Protein AF-A0A6J7SLF1-F1 (afdb_monomer_lite)

Radius of gyration: 15.08 Å; chains: 1; bounding box: 33×29×40 Å

Secondary structure (DSSP, 8-state):
-----GGGEEEEEEEEE--TTS--EEEEEEEEPPPGGGS-TTSS-SS----------SSSEEEEEE--S--S-SSGGGTSGGGGSTTSSEEEEEE--

Sequence (97 aa):
MTSISPDAVGHTFTIHGLAVGQDEFFVSVPMKAVAEEDMPEEGFTTTPSVTTFTFITGGPGEYVWNCEYPCGDGTIAKFGAAMSTMGYMSGHFTVKG

Structure (mmCIF, N/CA/C/O backbone):
data_AF-A0A6J7SLF1-F1
#
_entry.id   AF-A0A6J7SLF1-F1
#
loop_
_atom_site.group_PDB
_atom_site.id
_atom_site.type_symbol
_atom_site.label_atom_id
_atom_site.label_alt_id
_atom_site.label_comp_id
_atom_site.label_asym_id
_atom_site.label_entity_id
_atom_site.label_seq_id
_atom_site.pdbx_PDB_ins_code
_atom_site.Cartn_x
_atom_site.Cartn_y
_atom_site.Cartn_z
_atom_site.occupancy
_atom_site.B_iso_or_equiv
_atom_site.auth_seq_id
_atom_site.auth_comp_id
_atom_site.auth_asym_id
_atom_site.auth_atom_id
_atom_site.pdbx_PDB_model_num
ATOM 1 N N . MET A 1 1 ? -11.149 8.542 -10.468 1.00 52.59 1 MET A N 1
ATOM 2 C CA . MET A 1 1 ? -10.915 7.349 -11.310 1.00 52.59 1 MET A CA 1
ATOM 3 C C . MET A 1 1 ? -11.649 6.200 -10.630 1.00 52.59 1 MET A C 1
ATOM 5 O O . MET A 1 1 ? -11.417 6.012 -9.447 1.00 52.59 1 MET A O 1
ATOM 9 N N . THR A 1 2 ? -12.618 5.548 -11.282 1.00 66.88 2 THR A N 1
ATOM 10 C CA . THR A 1 2 ? -13.459 4.508 -10.641 1.00 66.88 2 THR A CA 1
ATOM 11 C C . THR A 1 2 ? -12.960 3.082 -10.891 1.00 66.88 2 THR A C 1
ATOM 13 O O . THR A 1 2 ? -13.425 2.162 -10.231 1.00 66.88 2 THR A O 1
ATOM 16 N N . SER A 1 3 ? -12.019 2.889 -11.824 1.00 74.00 3 SER A N 1
ATOM 17 C CA . SER A 1 3 ? -11.306 1.625 -12.059 1.00 74.00 3 SER A CA 1
ATOM 18 C C . SER A 1 3 ? -10.023 1.858 -12.871 1.00 74.00 3 SER A C 1
ATOM 20 O O . SER A 1 3 ? -9.895 2.880 -13.553 1.00 74.00 3 SER A O 1
ATOM 22 N N . ILE A 1 4 ? -9.083 0.913 -12.789 1.00 87.38 4 ILE A N 1
ATOM 23 C CA . ILE A 1 4 ? -7.900 0.799 -13.653 1.00 87.38 4 ILE A CA 1
ATOM 24 C C . ILE A 1 4 ? -7.814 -0.619 -14.214 1.00 87.38 4 ILE A C 1
ATOM 26 O O . ILE A 1 4 ? -8.275 -1.564 -13.577 1.00 87.38 4 ILE A O 1
ATOM 30 N N . SER A 1 5 ? -7.251 -0.754 -15.419 1.00 88.75 5 SER A N 1
ATOM 31 C CA . SER A 1 5 ? -7.000 -2.070 -16.017 1.00 88.75 5 SER A CA 1
ATOM 32 C C . SER A 1 5 ? -6.055 -2.878 -15.119 1.00 88.75 5 SER A C 1
ATOM 34 O O . SER A 1 5 ? -5.082 -2.290 -14.638 1.00 88.75 5 SER A O 1
ATOM 36 N N . PRO A 1 6 ? -6.276 -4.194 -14.928 1.00 85.88 6 PRO A N 1
ATOM 37 C CA . PRO A 1 6 ? -5.344 -5.055 -14.198 1.00 85.88 6 PRO A CA 1
ATOM 38 C C . PRO A 1 6 ? -3.907 -4.976 -14.731 1.00 85.88 6 PRO A C 1
ATOM 40 O O . PRO A 1 6 ? -2.967 -4.934 -13.946 1.00 85.88 6 PRO A O 1
ATOM 43 N N . ASP A 1 7 ? -3.743 -4.844 -16.050 1.00 88.44 7 ASP A N 1
ATOM 44 C CA . ASP A 1 7 ? -2.428 -4.751 -16.705 1.00 88.44 7 ASP A CA 1
ATOM 45 C C . ASP A 1 7 ? -1.772 -3.365 -16.571 1.00 88.44 7 ASP A C 1
ATOM 47 O O . ASP A 1 7 ? -0.634 -3.166 -16.986 1.00 88.44 7 ASP A O 1
ATOM 51 N N . ALA A 1 8 ? -2.489 -2.382 -16.018 1.00 90.81 8 ALA A N 1
ATOM 52 C CA . ALA A 1 8 ? -1.997 -1.022 -15.797 1.00 90.81 8 ALA A CA 1
ATOM 53 C C . ALA A 1 8 ? -1.659 -0.744 -14.322 1.00 90.81 8 ALA A C 1
ATOM 55 O O . ALA A 1 8 ? -1.358 0.402 -13.969 1.00 90.81 8 ALA A O 1
ATOM 56 N N . VAL A 1 9 ? -1.746 -1.754 -13.451 1.00 92.81 9 VAL A N 1
ATOM 57 C CA . VAL A 1 9 ? -1.411 -1.635 -12.029 1.00 92.81 9 VAL A CA 1
ATOM 58 C C . VAL A 1 9 ? 0.107 -1.650 -11.862 1.00 92.81 9 VAL A C 1
ATOM 60 O O . VAL A 1 9 ? 0.796 -2.496 -12.426 1.00 92.81 9 VAL A O 1
ATOM 63 N N . GLY A 1 10 ? 0.626 -0.695 -11.093 1.00 91.62 10 GLY A N 1
ATOM 64 C CA . GLY A 1 10 ? 2.033 -0.658 -10.689 1.00 91.62 10 GLY A CA 1
ATOM 65 C C . GLY A 1 10 ? 2.232 -1.133 -9.256 1.00 91.62 10 GLY A C 1
ATOM 66 O O . GLY A 1 10 ? 3.156 -1.884 -8.979 1.00 91.62 10 GLY A O 1
ATOM 67 N N . HIS A 1 11 ? 1.335 -0.726 -8.357 1.00 93.44 11 HIS A N 1
ATOM 68 C CA . HIS A 1 11 ? 1.378 -1.040 -6.930 1.00 93.44 11 HIS A CA 1
ATOM 69 C C . HIS A 1 11 ? -0.039 -1.135 -6.363 1.00 93.44 11 HIS A C 1
ATOM 71 O O . HIS A 1 11 ? -0.996 -0.655 -6.978 1.00 93.44 11 HIS A O 1
ATOM 77 N N . THR A 1 12 ? -0.176 -1.690 -5.161 1.00 95.19 12 THR A N 1
ATOM 78 C CA . THR A 1 12 ? -1.409 -1.590 -4.376 1.00 95.19 12 THR A CA 1
ATOM 79 C C . THR A 1 12 ? -1.131 -1.004 -3.001 1.00 95.19 12 THR A C 1
ATOM 81 O O . THR A 1 12 ? -0.066 -1.199 -2.418 1.00 95.19 12 THR A O 1
ATOM 84 N N . PHE A 1 13 ? -2.128 -0.315 -2.463 1.00 94.75 13 PHE A N 1
ATOM 85 C CA . PHE A 1 13 ? -2.294 -0.167 -1.027 1.00 94.75 13 PHE A CA 1
ATOM 86 C C . PHE A 1 13 ? -3.322 -1.211 -0.598 1.00 94.75 13 PHE A C 1
ATOM 88 O O . PHE A 1 13 ? -4.514 -1.036 -0.867 1.00 94.75 13 PHE A O 1
ATOM 95 N N . THR A 1 14 ? -2.872 -2.316 -0.001 1.00 95.06 14 THR A N 1
ATOM 96 C CA . THR A 1 14 ? -3.770 -3.375 0.463 1.00 95.06 14 THR A CA 1
ATOM 97 C C . THR A 1 14 ? -3.706 -3.518 1.976 1.00 95.06 14 THR A C 1
ATOM 99 O O . THR A 1 14 ? -2.651 -3.804 2.527 1.00 95.06 14 THR A O 1
ATOM 102 N N . ILE A 1 15 ? -4.846 -3.362 2.642 1.00 93.31 15 ILE A N 1
ATOM 103 C CA . ILE A 1 15 ? -5.065 -3.807 4.016 1.00 93.31 15 ILE A CA 1
ATOM 104 C C . ILE A 1 15 ? -5.695 -5.191 3.918 1.00 93.31 15 ILE A C 1
ATOM 106 O O . ILE A 1 15 ? -6.827 -5.334 3.455 1.00 93.31 15 ILE A O 1
ATOM 110 N N . HIS A 1 16 ? -4.930 -6.198 4.312 1.00 82.56 16 HIS A N 1
ATOM 111 C CA . HIS A 1 16 ? -5.329 -7.596 4.314 1.00 82.56 16 HIS A CA 1
ATOM 112 C C . HIS A 1 16 ? -4.730 -8.210 5.575 1.00 82.56 16 HIS A C 1
ATOM 114 O O . HIS A 1 16 ? -3.542 -8.519 5.648 1.00 82.56 16 HIS A O 1
ATOM 120 N N . GLY A 1 17 ? -5.531 -8.266 6.634 1.00 69.56 17 GLY A N 1
ATOM 121 C CA . GLY A 1 17 ? -5.057 -8.760 7.915 1.00 69.56 17 GLY A CA 1
ATOM 122 C C . GLY A 1 17 ? -6.110 -8.689 9.006 1.00 69.56 17 GLY A C 1
ATOM 123 O O . GLY A 1 17 ? -6.913 -7.762 9.074 1.00 69.56 17 GLY A O 1
ATOM 124 N N . LEU A 1 18 ? -6.058 -9.684 9.885 1.00 61.50 18 LEU A N 1
ATOM 125 C CA . LEU A 1 18 ? -6.727 -9.664 11.174 1.00 61.50 18 LEU A CA 1
ATOM 126 C C . LEU A 1 18 ? -5.835 -8.865 12.119 1.00 61.50 18 LEU A C 1
ATOM 128 O O . LEU A 1 18 ? -4.797 -9.365 12.560 1.00 61.50 18 LEU A O 1
ATOM 132 N N . ALA A 1 19 ? -6.207 -7.634 12.450 1.00 63.22 19 ALA A N 1
ATOM 133 C CA . ALA A 1 19 ? -5.639 -7.049 13.652 1.00 63.22 19 ALA A CA 1
ATOM 134 C C . ALA A 1 19 ? -6.157 -7.867 14.838 1.00 63.22 19 ALA A C 1
ATOM 136 O O . ALA A 1 19 ? -7.353 -8.152 14.932 1.00 63.22 19 ALA A O 1
ATOM 137 N N . VAL A 1 20 ? -5.266 -8.299 15.727 1.00 65.06 20 VAL A N 1
ATOM 138 C CA . VAL A 1 20 ? -5.655 -9.102 16.891 1.00 65.06 20 VAL A CA 1
ATOM 139 C C . VAL A 1 20 ? -6.730 -8.347 17.683 1.00 65.06 20 VAL A C 1
ATOM 141 O O . VAL A 1 20 ? -6.466 -7.276 18.222 1.00 65.06 20 VAL A O 1
ATOM 144 N N . GLY A 1 21 ? -7.943 -8.908 17.748 1.00 66.44 21 GLY A N 1
ATOM 145 C CA . GLY A 1 21 ? -9.079 -8.294 18.442 1.00 66.44 21 GLY A CA 1
ATOM 146 C C . GLY A 1 21 ? -9.926 -7.318 17.612 1.00 66.44 21 GLY A C 1
ATOM 147 O O . GLY A 1 21 ? -10.695 -6.567 18.209 1.00 66.44 21 GLY A O 1
ATOM 148 N N . GLN A 1 22 ? -9.816 -7.321 16.280 1.00 70.56 22 GLN A N 1
ATOM 149 C CA . GLN A 1 22 ? -10.694 -6.567 15.375 1.00 70.56 22 GLN A CA 1
ATOM 150 C C . GLN A 1 22 ? -11.449 -7.474 14.399 1.00 70.56 22 GLN A C 1
ATOM 152 O O . GLN A 1 22 ? -11.025 -8.597 14.120 1.00 70.56 22 GLN A O 1
ATOM 157 N N . ASP A 1 23 ? -12.545 -6.945 13.854 1.00 74.81 23 ASP A N 1
ATOM 158 C CA . ASP A 1 23 ? -13.249 -7.548 12.725 1.00 74.81 23 ASP A CA 1
ATOM 159 C C . ASP A 1 23 ? -12.355 -7.598 11.480 1.00 74.81 23 ASP A C 1
ATOM 161 O O . ASP A 1 23 ? -11.486 -6.745 11.271 1.00 74.81 23 ASP A O 1
ATOM 165 N N . GLU A 1 24 ? -12.598 -8.595 10.630 1.00 77.62 24 GLU A N 1
ATOM 166 C CA . GLU A 1 24 ? -11.935 -8.708 9.336 1.00 77.62 24 GLU A CA 1
ATOM 167 C C . GLU A 1 24 ? -12.202 -7.455 8.493 1.00 77.62 24 GLU A C 1
ATOM 169 O O . GLU A 1 24 ? -13.346 -7.047 8.280 1.00 77.62 24 GLU A O 1
ATOM 174 N N . PHE A 1 25 ? -11.127 -6.838 8.006 1.00 85.94 25 PHE A N 1
ATOM 175 C CA . PHE A 1 25 ? -11.193 -5.649 7.173 1.00 85.9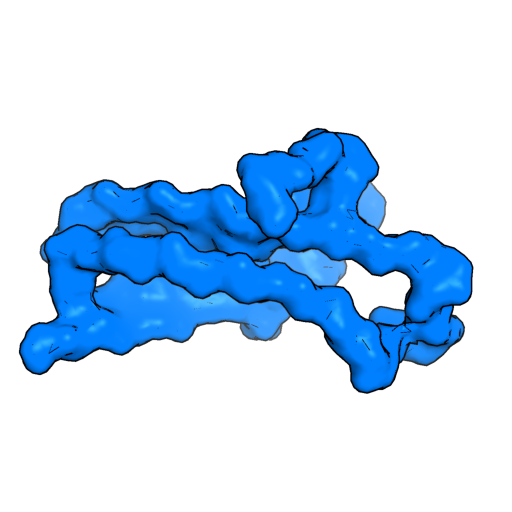4 25 PHE A CA 1
ATOM 176 C C . PHE A 1 25 ? -10.305 -5.834 5.949 1.00 85.94 25 PHE A C 1
ATOM 178 O O . PHE A 1 25 ? -9.107 -6.092 6.072 1.00 85.94 25 PHE A O 1
ATOM 185 N N . PHE A 1 26 ? -10.901 -5.678 4.767 1.00 91.06 26 PHE A N 1
ATOM 186 C CA . PHE A 1 26 ? -10.198 -5.783 3.498 1.00 91.06 26 PHE A CA 1
ATOM 187 C C . PHE A 1 26 ? -10.427 -4.540 2.647 1.00 91.06 26 PHE A C 1
ATOM 189 O O . PHE A 1 26 ? -11.561 -4.188 2.314 1.00 91.06 26 PHE A O 1
ATOM 196 N N . VAL A 1 27 ? -9.330 -3.897 2.259 1.00 92.62 27 VAL A N 1
ATOM 197 C CA . VAL A 1 27 ? -9.311 -2.805 1.283 1.00 92.62 27 VAL A CA 1
ATOM 198 C C . VAL A 1 27 ? -8.107 -3.020 0.389 1.00 92.62 27 VAL A C 1
ATOM 200 O O . VAL A 1 27 ? -6.997 -3.110 0.893 1.00 92.62 27 VAL A O 1
ATOM 203 N N . SER A 1 28 ? -8.305 -3.035 -0.927 1.00 94.19 28 SER A N 1
ATOM 204 C CA . SER A 1 28 ? -7.206 -2.992 -1.890 1.00 94.19 28 SER A CA 1
ATOM 205 C C . SER A 1 28 ? -7.444 -1.862 -2.879 1.00 94.19 28 SER A C 1
ATOM 207 O O . SER A 1 28 ? -8.446 -1.843 -3.596 1.00 94.19 28 SER A O 1
ATOM 209 N N . VAL A 1 29 ? -6.534 -0.893 -2.882 1.00 94.69 29 VAL A N 1
ATOM 210 C CA . VAL A 1 29 ? -6.567 0.254 -3.786 1.00 94.69 29 VAL A CA 1
ATOM 211 C C . VAL A 1 29 ? -5.415 0.119 -4.768 1.00 94.69 29 VAL A C 1
ATOM 213 O O . VAL A 1 29 ? -4.256 0.281 -4.374 1.00 94.69 29 VAL A O 1
ATOM 216 N N . PRO A 1 30 ? -5.701 -0.191 -6.041 1.00 94.44 30 PRO A N 1
ATOM 217 C CA . PRO A 1 30 ? -4.660 -0.329 -7.035 1.00 94.44 30 PRO A CA 1
ATOM 218 C C . PRO A 1 30 ? -4.240 1.064 -7.533 1.00 94.44 30 PRO A C 1
ATOM 220 O O . PRO A 1 30 ? -5.065 1.961 -7.730 1.00 94.44 30 PRO A O 1
ATOM 223 N N . MET A 1 31 ? -2.938 1.242 -7.735 1.00 93.06 31 MET A N 1
ATOM 224 C CA . MET A 1 31 ? -2.323 2.476 -8.219 1.00 93.06 31 MET A CA 1
ATOM 225 C C . MET A 1 31 ? -1.810 2.255 -9.639 1.00 93.06 31 MET A C 1
ATOM 227 O O . MET A 1 31 ? -1.195 1.227 -9.936 1.00 93.06 31 MET A O 1
ATOM 231 N N . LYS A 1 32 ? -2.061 3.222 -10.526 1.00 90.88 32 LYS A N 1
ATOM 232 C CA . LYS A 1 32 ? -1.609 3.150 -11.919 1.00 90.88 32 LYS A CA 1
ATOM 233 C C . LYS A 1 32 ? -0.078 3.153 -11.974 1.00 90.88 32 LYS A C 1
ATOM 235 O O . LYS A 1 32 ? 0.551 3.980 -11.312 1.00 90.88 32 LYS A O 1
ATOM 240 N N . ALA A 1 33 ? 0.496 2.264 -12.779 1.00 88.62 33 ALA A N 1
ATOM 241 C CA . ALA A 1 33 ? 1.921 2.271 -13.079 1.00 88.62 33 ALA A CA 1
ATOM 242 C C . ALA A 1 33 ? 2.345 3.610 -13.707 1.00 88.62 33 ALA A C 1
ATOM 244 O O . ALA A 1 33 ? 1.594 4.220 -14.478 1.00 88.62 33 ALA A O 1
ATOM 245 N N . VAL A 1 34 ? 3.550 4.056 -13.361 1.00 84.31 34 VAL A N 1
ATOM 246 C CA . VAL A 1 34 ? 4.235 5.141 -14.070 1.00 84.31 34 VAL A CA 1
ATOM 247 C C . VAL A 1 34 ? 4.818 4.545 -15.350 1.00 84.31 34 VAL A C 1
ATOM 249 O O . VAL A 1 34 ? 5.314 3.419 -15.315 1.00 84.31 34 VAL A O 1
ATOM 252 N N . ALA A 1 35 ? 4.692 5.251 -16.475 1.00 80.88 35 ALA A N 1
ATOM 253 C CA . ALA A 1 35 ? 5.248 4.778 -17.738 1.00 80.88 35 ALA A CA 1
ATOM 254 C C . ALA A 1 35 ? 6.783 4.771 -17.653 1.00 80.88 35 ALA A C 1
ATOM 256 O O . ALA A 1 35 ? 7.364 5.614 -16.971 1.00 80.88 35 ALA A O 1
ATOM 257 N N . GLU A 1 36 ? 7.441 3.815 -18.305 1.00 77.56 36 GLU A N 1
ATOM 258 C CA . GLU A 1 36 ? 8.897 3.644 -18.201 1.00 77.56 36 GLU A CA 1
ATOM 259 C C . GLU A 1 36 ? 9.641 4.876 -18.733 1.00 77.56 36 GLU A C 1
ATOM 261 O O . GLU A 1 36 ? 10.618 5.319 -18.137 1.00 77.56 36 GLU A O 1
ATOM 266 N N . GLU A 1 37 ? 9.110 5.504 -19.783 1.00 78.62 37 GLU A N 1
ATOM 267 C CA . GLU A 1 37 ? 9.598 6.770 -20.332 1.00 78.62 37 GLU A CA 1
ATOM 268 C C . GLU A 1 37 ? 9.509 7.958 -19.356 1.00 78.62 37 GLU A C 1
ATOM 270 O O . GLU A 1 37 ? 10.244 8.934 -19.514 1.00 78.62 37 GLU A O 1
ATOM 275 N N . ASP A 1 38 ? 8.639 7.870 -18.346 1.00 77.06 38 ASP A N 1
ATOM 276 C CA . ASP A 1 38 ? 8.459 8.882 -17.303 1.00 77.06 38 ASP A CA 1
ATOM 277 C C . ASP A 1 38 ? 9.307 8.577 -16.048 1.00 77.06 38 ASP A C 1
ATOM 279 O O . ASP A 1 38 ? 9.315 9.365 -15.094 1.00 77.06 38 ASP A O 1
ATOM 283 N N . MET A 1 39 ? 10.015 7.439 -16.009 1.00 74.12 39 MET A N 1
ATOM 284 C CA . MET A 1 39 ? 10.895 7.071 -14.900 1.00 74.12 39 MET A CA 1
ATOM 285 C C . MET A 1 39 ? 12.309 7.627 -15.133 1.00 74.12 39 MET A C 1
ATOM 287 O O . MET A 1 39 ? 12.946 7.297 -16.132 1.00 74.12 39 MET A O 1
ATOM 291 N N . PRO A 1 40 ? 12.847 8.459 -14.224 1.00 70.69 40 PRO A N 1
ATOM 292 C CA . PRO A 1 40 ? 14.212 8.950 -14.364 1.00 70.69 40 PRO A CA 1
ATOM 293 C C . PRO A 1 40 ? 15.232 7.822 -14.170 1.00 70.69 40 PRO A C 1
ATOM 295 O O . PRO A 1 40 ? 15.010 6.888 -13.399 1.00 70.69 40 PRO A O 1
ATOM 298 N N . GLU A 1 41 ? 16.388 7.964 -14.820 1.00 67.94 41 GLU A N 1
ATOM 299 C CA . GLU A 1 41 ? 17.492 6.988 -14.827 1.00 67.94 41 GLU A CA 1
ATOM 300 C C . GLU A 1 41 ? 18.019 6.660 -13.413 1.00 67.94 41 GLU A C 1
ATOM 302 O O . GLU A 1 41 ? 18.506 5.563 -13.156 1.00 67.94 41 GLU A O 1
ATOM 307 N N . GLU A 1 42 ? 17.850 7.591 -12.466 1.00 68.06 42 GLU A N 1
ATOM 308 C CA . GLU A 1 42 ? 18.211 7.431 -11.050 1.00 68.06 42 GLU A CA 1
ATOM 309 C C . GLU A 1 42 ? 17.237 6.528 -10.256 1.00 68.06 42 GLU A C 1
ATOM 311 O O . GLU A 1 42 ? 17.480 6.225 -9.088 1.00 68.06 42 GLU A O 1
ATOM 316 N N . GLY A 1 43 ? 16.149 6.056 -10.879 1.00 65.12 43 GLY A N 1
ATOM 317 C CA . GLY A 1 43 ? 15.257 5.026 -10.336 1.00 65.12 43 GLY A CA 1
ATOM 318 C C . GLY A 1 43 ? 14.109 5.527 -9.451 1.00 65.12 43 GLY A C 1
ATOM 319 O O . GLY A 1 43 ? 13.318 4.716 -8.972 1.00 65.12 43 GLY A O 1
ATOM 320 N N . PHE A 1 44 ? 13.970 6.839 -9.232 1.00 68.12 44 PHE A N 1
ATOM 321 C CA . PHE A 1 44 ? 12.851 7.422 -8.479 1.00 68.12 44 PHE A CA 1
ATOM 322 C C . PHE A 1 44 ? 12.391 8.754 -9.079 1.00 68.12 44 PHE A C 1
ATOM 324 O O . PHE A 1 44 ? 13.179 9.673 -9.284 1.00 68.12 44 PHE A O 1
ATOM 331 N N . THR A 1 45 ? 11.088 8.880 -9.347 1.00 69.06 45 THR A N 1
ATOM 332 C CA . THR A 1 45 ? 10.505 10.129 -9.859 1.00 69.06 45 THR A CA 1
ATOM 333 C C . THR A 1 45 ? 10.527 11.237 -8.803 1.00 69.06 45 THR A C 1
ATOM 335 O O . THR A 1 45 ? 10.190 11.014 -7.640 1.00 69.06 45 THR A O 1
ATOM 338 N N . THR A 1 46 ? 10.871 12.461 -9.211 1.00 70.38 46 THR A N 1
ATOM 339 C CA . THR A 1 46 ? 10.728 13.663 -8.371 1.00 70.38 46 THR A CA 1
ATOM 340 C C . THR A 1 46 ? 9.278 14.142 -8.284 1.00 70.38 46 THR A C 1
ATOM 342 O O . THR A 1 46 ? 8.926 14.871 -7.358 1.00 70.38 46 THR A O 1
ATOM 345 N N . THR A 1 47 ? 8.423 13.717 -9.222 1.00 78.56 47 THR A N 1
ATOM 346 C CA . THR A 1 47 ? 6.989 14.028 -9.244 1.00 78.56 47 THR A CA 1
ATOM 347 C C . THR A 1 47 ? 6.184 12.747 -9.013 1.00 78.56 47 THR A C 1
ATOM 349 O O . THR A 1 47 ? 6.101 11.906 -9.913 1.00 78.56 47 THR A O 1
ATOM 352 N N . PRO A 1 48 ? 5.581 12.556 -7.827 1.00 79.50 48 PRO A N 1
ATOM 353 C CA . PRO A 1 48 ? 4.845 11.335 -7.532 1.00 79.50 48 PRO A CA 1
ATOM 354 C C . PRO A 1 48 ? 3.533 11.265 -8.324 1.00 79.50 48 PRO A C 1
ATOM 356 O O . PRO A 1 48 ? 2.803 12.249 -8.441 1.00 79.50 48 PRO A O 1
ATOM 359 N N . SER A 1 49 ? 3.190 10.068 -8.803 1.00 83.19 49 SER A N 1
ATOM 360 C CA . SER A 1 49 ? 1.824 9.759 -9.237 1.00 83.19 49 SER A CA 1
ATOM 361 C C . SER A 1 49 ? 0.941 9.586 -7.999 1.00 83.19 49 SER A C 1
ATOM 363 O O . SER A 1 49 ? 1.215 8.737 -7.149 1.00 83.19 49 SER A O 1
ATOM 365 N N . VAL A 1 50 ? -0.106 10.404 -7.866 1.00 87.75 50 VAL A N 1
ATOM 366 C CA . VAL A 1 50 ? -0.943 10.450 -6.657 1.00 87.75 50 VAL A CA 1
ATOM 367 C C . VAL A 1 50 ? -2.293 9.786 -6.906 1.00 87.75 50 VAL A C 1
ATOM 369 O O . VAL A 1 50 ? -3.050 10.188 -7.787 1.00 87.75 50 VAL A O 1
ATOM 372 N N . THR A 1 51 ? -2.624 8.798 -6.073 1.00 90.06 51 THR A N 1
ATOM 373 C CA . THR A 1 51 ? -3.967 8.210 -5.984 1.00 90.06 51 THR A CA 1
ATOM 374 C C . THR A 1 51 ? -4.593 8.610 -4.652 1.00 90.06 51 THR A C 1
ATOM 376 O O . THR A 1 51 ? -4.069 8.272 -3.595 1.00 90.06 51 THR A O 1
ATOM 379 N N . THR A 1 52 ? -5.714 9.333 -4.691 1.00 93.12 52 THR A N 1
ATOM 380 C CA . THR A 1 52 ? -6.465 9.739 -3.493 1.00 93.12 52 THR A CA 1
ATOM 381 C C . THR A 1 52 ? -7.719 8.890 -3.352 1.00 93.12 52 THR A C 1
ATOM 383 O O . THR A 1 52 ? -8.495 8.758 -4.299 1.00 93.12 52 THR A O 1
ATOM 386 N N . PHE A 1 53 ? -7.928 8.337 -2.163 1.00 92.12 53 PHE A N 1
ATOM 387 C CA . PHE A 1 53 ? -9.076 7.501 -1.834 1.00 92.12 53 PHE A CA 1
ATOM 388 C C . PHE A 1 53 ? -9.508 7.731 -0.384 1.00 92.12 53 PHE A C 1
ATOM 390 O O . PHE A 1 53 ? -8.810 8.370 0.404 1.00 92.12 53 PHE A O 1
ATOM 397 N N . THR A 1 54 ? -10.685 7.226 -0.030 1.00 93.44 54 THR A N 1
ATOM 398 C CA . THR A 1 54 ? -11.211 7.267 1.334 1.00 93.44 54 THR A CA 1
ATOM 399 C C . THR A 1 54 ? -11.859 5.929 1.640 1.00 93.44 54 THR A C 1
ATOM 401 O O . THR A 1 54 ? -12.528 5.349 0.788 1.00 93.44 54 THR A O 1
ATOM 404 N N . PHE A 1 55 ? -11.651 5.449 2.856 1.00 91.25 55 PHE A N 1
ATOM 405 C CA . PHE A 1 55 ? -12.288 4.263 3.407 1.00 91.25 55 PHE A CA 1
ATOM 406 C C . PHE A 1 55 ? -12.660 4.547 4.861 1.00 91.25 55 PHE A C 1
ATOM 408 O O . PHE A 1 55 ? -12.122 5.466 5.479 1.00 91.25 55 PHE A O 1
ATOM 415 N N . ILE A 1 56 ? -13.595 3.769 5.393 1.00 90.31 56 ILE A N 1
ATOM 416 C CA . ILE A 1 56 ? -14.006 3.836 6.794 1.00 90.31 56 ILE A CA 1
ATOM 417 C C . ILE A 1 56 ? -13.572 2.525 7.433 1.00 90.31 56 ILE A C 1
ATOM 419 O O . ILE A 1 56 ? -13.899 1.455 6.922 1.00 90.31 56 ILE A O 1
ATOM 423 N N . THR A 1 57 ? -12.812 2.610 8.519 1.00 86.88 57 THR A N 1
ATOM 424 C CA . THR A 1 57 ? -12.428 1.436 9.303 1.00 86.88 57 THR A CA 1
ATOM 425 C C . THR A 1 57 ? -13.597 0.966 10.167 1.00 86.88 57 THR A C 1
ATOM 427 O O . THR A 1 57 ? -14.444 1.765 10.564 1.00 86.88 57 THR A O 1
ATOM 430 N N . GLY A 1 58 ? -13.646 -0.332 10.479 1.00 82.00 58 GLY A N 1
ATOM 431 C CA . GLY A 1 58 ? -14.700 -0.902 11.329 1.00 82.00 58 GLY A CA 1
ATOM 432 C C . GLY A 1 58 ? -14.625 -0.465 12.799 1.00 82.00 58 GLY A C 1
ATOM 433 O O . GLY A 1 58 ? -15.651 -0.400 13.469 1.00 82.00 58 GLY A O 1
ATOM 434 N N . GLY A 1 59 ? -13.433 -0.121 13.303 1.00 87.06 59 GLY A N 1
ATOM 435 C CA . GLY A 1 59 ? -13.242 0.278 14.697 1.00 87.06 59 GLY A CA 1
ATOM 436 C C . GLY A 1 59 ? -11.823 0.768 15.024 1.00 87.06 59 GLY A C 1
ATOM 437 O O . GLY A 1 59 ? -11.012 0.975 14.117 1.00 87.06 59 GLY A O 1
ATOM 438 N N . PRO A 1 60 ? -11.521 1.005 16.314 1.00 88.50 60 PRO A N 1
ATOM 439 C CA . PRO A 1 60 ? -10.188 1.374 16.780 1.00 88.50 60 PRO A CA 1
ATOM 440 C C . PRO A 1 60 ? -9.217 0.183 16.810 1.00 88.50 60 PRO A C 1
ATOM 442 O O . PRO A 1 60 ? -9.617 -0.962 17.014 1.00 88.50 60 PRO A O 1
ATOM 445 N N . GLY A 1 61 ? -7.923 0.476 16.669 1.00 87.56 61 GLY A N 1
ATOM 446 C CA . GLY A 1 61 ? -6.785 -0.446 16.797 1.00 87.56 61 GLY A CA 1
ATOM 447 C C . GLY A 1 61 ? -5.807 -0.350 15.620 1.00 87.56 61 GLY A C 1
ATOM 448 O O . GLY A 1 61 ? -5.713 0.704 14.990 1.00 87.56 61 GLY A O 1
ATOM 449 N N . GLU A 1 62 ? -5.022 -1.398 15.379 1.00 89.31 62 GLU A N 1
ATOM 450 C CA . GLU A 1 62 ? -3.864 -1.364 14.476 1.00 89.31 62 GLU A CA 1
ATOM 451 C C . GLU A 1 62 ? -4.138 -2.046 13.136 1.00 89.31 62 GLU A C 1
ATOM 453 O O . GLU A 1 62 ? -4.445 -3.227 13.090 1.00 89.31 62 GLU A O 1
ATOM 458 N N . TYR A 1 63 ? -3.952 -1.319 12.039 1.00 90.38 63 TYR A N 1
ATOM 459 C CA . TYR A 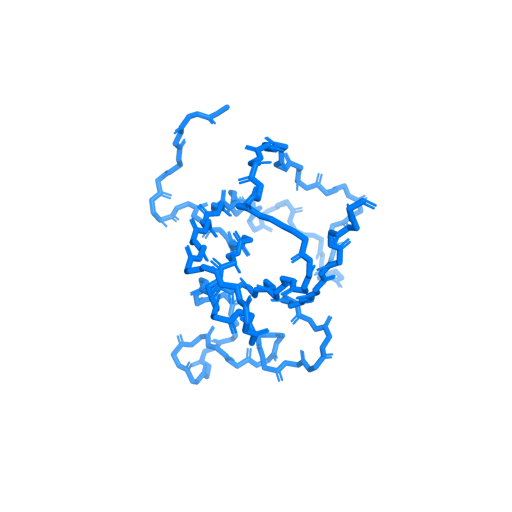1 63 ? -4.143 -1.818 10.683 1.00 90.38 63 TYR A CA 1
ATOM 460 C C . TYR A 1 63 ? -2.804 -1.878 9.963 1.00 90.38 63 TYR A C 1
ATOM 462 O O . TYR A 1 63 ? -2.097 -0.874 9.898 1.00 90.38 63 TYR A O 1
ATOM 470 N N . VAL A 1 64 ? -2.479 -3.034 9.391 1.00 91.06 64 VAL A N 1
ATOM 471 C CA . VAL A 1 64 ? -1.278 -3.238 8.573 1.00 91.06 64 VAL A CA 1
ATOM 472 C C . VAL A 1 64 ? -1.674 -3.201 7.105 1.00 91.06 64 VAL A C 1
ATOM 474 O O . VAL A 1 64 ? -2.691 -3.778 6.718 1.00 91.06 64 VAL A O 1
ATOM 477 N N . TRP A 1 65 ? -0.876 -2.527 6.287 1.00 93.00 65 TRP A N 1
ATOM 478 C CA . TRP A 1 65 ? -1.037 -2.521 4.842 1.00 93.00 65 TRP A CA 1
ATOM 479 C C . TRP A 1 65 ? 0.263 -2.929 4.165 1.00 93.00 65 TRP A C 1
ATOM 481 O O . TRP A 1 65 ? 1.337 -2.522 4.600 1.00 93.00 65 TRP A O 1
ATOM 491 N N . ASN A 1 66 ? 0.146 -3.671 3.068 1.00 93.69 66 ASN A N 1
ATOM 492 C CA . ASN A 1 66 ? 1.247 -4.063 2.199 1.00 93.69 66 ASN A CA 1
ATOM 493 C C . ASN A 1 66 ? 0.849 -3.852 0.730 1.00 93.69 66 ASN A C 1
ATOM 495 O O . ASN A 1 66 ? -0.332 -3.873 0.373 1.00 93.69 66 ASN A O 1
ATOM 499 N N . CYS A 1 67 ? 1.837 -3.672 -0.141 1.00 94.50 67 CYS A N 1
ATOM 500 C CA . CYS A 1 67 ? 1.650 -3.904 -1.564 1.00 94.50 67 CYS A CA 1
ATOM 501 C C . CYS A 1 67 ? 1.558 -5.411 -1.800 1.00 94.50 67 CYS A C 1
ATOM 503 O O . CYS A 1 67 ? 2.413 -6.172 -1.355 1.00 94.50 67 CYS A O 1
ATOM 505 N N . GLU A 1 68 ? 0.530 -5.834 -2.526 1.00 93.44 68 GLU A N 1
ATOM 506 C CA . GLU A 1 68 ? 0.286 -7.240 -2.867 1.00 93.44 68 GLU A CA 1
ATOM 507 C C . GLU A 1 68 ? 0.341 -7.488 -4.380 1.00 93.44 68 GLU A C 1
ATOM 509 O O . GLU A 1 68 ? 0.150 -8.610 -4.846 1.00 93.44 68 GLU A O 1
ATOM 514 N N . TYR A 1 69 ? 0.635 -6.449 -5.164 1.00 93.81 69 TYR A N 1
ATOM 515 C CA . TYR A 1 69 ? 0.899 -6.591 -6.589 1.00 93.81 69 TYR A CA 1
ATOM 516 C C . TYR A 1 69 ? 2.348 -7.068 -6.826 1.00 93.81 69 TYR A C 1
ATOM 518 O O . TYR A 1 69 ? 3.257 -6.565 -6.165 1.00 93.81 69 TYR A O 1
ATOM 526 N N . PRO A 1 70 ? 2.596 -8.019 -7.748 1.00 93.38 70 PRO A N 1
ATOM 527 C CA . PRO A 1 70 ? 3.926 -8.568 -8.037 1.00 93.38 70 PRO A CA 1
ATOM 528 C C . PRO A 1 70 ? 4.804 -7.572 -8.829 1.00 93.38 70 PRO A C 1
ATOM 530 O O . PRO A 1 70 ? 5.041 -7.740 -10.027 1.00 93.38 70 PRO A O 1
ATOM 533 N N . CYS A 1 71 ? 5.270 -6.512 -8.161 1.00 90.56 71 CYS A N 1
ATOM 534 C CA . CYS A 1 71 ? 6.070 -5.408 -8.725 1.00 90.56 71 CYS A CA 1
ATOM 535 C C . CYS A 1 71 ? 7.526 -5.350 -8.232 1.00 90.56 71 CYS A C 1
ATOM 537 O O . CYS A 1 71 ? 8.189 -4.324 -8.364 1.00 90.56 71 CYS A O 1
ATOM 539 N N . GLY A 1 72 ? 8.021 -6.435 -7.644 1.00 89.75 72 GLY A N 1
ATOM 540 C CA . GLY A 1 72 ? 9.441 -6.635 -7.382 1.00 89.75 72 GLY A CA 1
ATOM 541 C C . GLY A 1 72 ? 10.215 -7.003 -8.650 1.00 89.75 72 GLY A C 1
ATOM 542 O O . GLY A 1 72 ? 9.760 -6.812 -9.778 1.00 89.75 72 GLY A O 1
ATOM 543 N N . ASP A 1 73 ? 11.406 -7.558 -8.456 1.00 87.06 73 ASP A N 1
ATOM 544 C CA . ASP A 1 73 ? 12.267 -8.013 -9.551 1.00 87.06 73 ASP A CA 1
ATOM 545 C C . ASP A 1 73 ? 11.791 -9.345 -10.176 1.00 87.06 73 ASP A C 1
ATOM 547 O O . ASP A 1 73 ? 10.688 -9.814 -9.940 1.00 87.06 73 ASP A O 1
ATOM 551 N N . GLY A 1 74 ? 12.605 -10.000 -11.006 1.00 87.69 74 GLY A N 1
ATOM 552 C CA . GLY A 1 74 ? 12.252 -11.307 -11.582 1.00 87.69 74 GLY A CA 1
ATOM 553 C C . GLY A 1 74 ? 12.258 -12.479 -10.586 1.00 87.69 74 GLY A C 1
ATOM 554 O O . GLY A 1 74 ? 11.983 -13.612 -10.986 1.00 87.69 74 GLY A 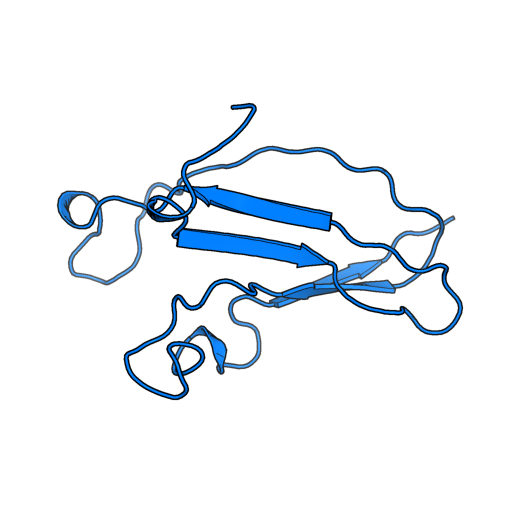O 1
ATOM 555 N N . THR A 1 75 ? 12.598 -12.253 -9.315 1.00 89.56 75 THR A N 1
ATOM 556 C CA . THR A 1 75 ? 12.745 -13.308 -8.308 1.00 89.56 75 THR A CA 1
ATOM 557 C C . THR A 1 75 ? 11.462 -13.486 -7.496 1.00 89.56 75 THR A C 1
ATOM 559 O O . THR A 1 75 ? 10.637 -12.581 -7.389 1.00 89.56 75 THR A O 1
ATOM 562 N N . ILE A 1 76 ? 11.257 -14.691 -6.949 1.00 90.31 76 ILE A N 1
ATOM 563 C CA . ILE A 1 76 ? 10.116 -15.020 -6.072 1.00 90.31 76 ILE A CA 1
ATOM 564 C C . ILE A 1 76 ? 8.772 -14.568 -6.681 1.00 90.31 76 ILE A C 1
ATOM 566 O O . ILE A 1 76 ? 7.998 -13.861 -6.051 1.00 90.31 76 ILE A O 1
ATOM 570 N N . ALA A 1 77 ? 8.513 -14.905 -7.950 1.00 92.62 77 ALA A N 1
ATOM 571 C CA . ALA A 1 77 ? 7.295 -14.493 -8.668 1.00 92.62 77 ALA A CA 1
ATOM 572 C C . ALA A 1 77 ? 7.022 -12.968 -8.642 1.00 92.62 77 ALA A C 1
ATOM 574 O O . ALA A 1 77 ? 5.871 -12.538 -8.609 1.00 92.62 77 ALA A O 1
ATOM 575 N N . LYS A 1 78 ? 8.090 -12.162 -8.676 1.00 91.38 78 LYS A N 1
ATOM 576 C CA . LYS A 1 78 ? 8.097 -10.700 -8.530 1.00 91.38 78 LYS A CA 1
ATOM 577 C C . LYS A 1 78 ? 7.701 -10.156 -7.162 1.00 91.38 78 LYS A C 1
ATOM 579 O O . LYS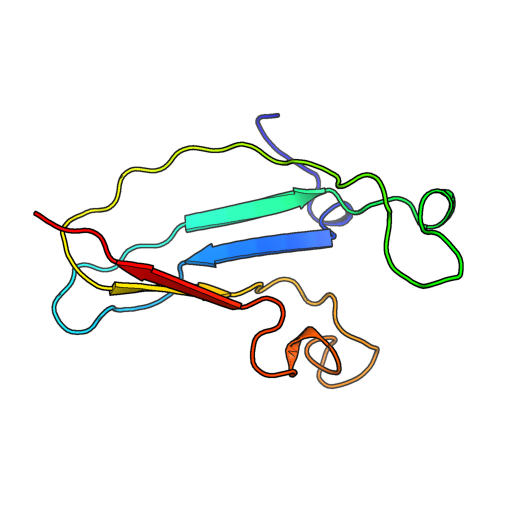 A 1 78 ? 7.218 -9.033 -7.048 1.00 91.38 78 LYS A O 1
ATOM 584 N N . PHE A 1 79 ? 7.983 -10.923 -6.115 1.00 92.38 79 PHE A N 1
ATOM 585 C CA . PHE A 1 79 ? 7.928 -10.475 -4.721 1.00 92.38 79 PHE A CA 1
ATOM 586 C C . PHE A 1 79 ? 9.323 -10.279 -4.097 1.00 92.38 79 PHE A C 1
ATOM 588 O O . PHE A 1 79 ? 9.435 -10.059 -2.894 1.00 92.38 79 PHE A O 1
ATOM 595 N N . GLY A 1 80 ? 10.396 -10.346 -4.891 1.00 90.69 80 GLY A N 1
ATOM 596 C CA . GLY A 1 80 ? 11.759 -10.053 -4.441 1.00 90.69 80 GLY A CA 1
ATOM 597 C C . GLY A 1 80 ? 12.122 -8.564 -4.407 1.00 90.69 80 GLY A C 1
ATOM 598 O O . GLY A 1 80 ? 11.294 -7.679 -4.643 1.00 90.69 80 GLY A O 1
ATOM 599 N N . ALA A 1 81 ? 13.395 -8.283 -4.118 1.00 91.56 81 ALA A N 1
ATOM 600 C CA . ALA A 1 81 ? 13.969 -6.937 -4.033 1.00 91.56 81 ALA A CA 1
ATOM 601 C C . ALA A 1 81 ? 13.158 -5.997 -3.115 1.00 91.56 81 ALA A C 1
ATOM 603 O O . ALA A 1 81 ? 12.978 -6.304 -1.932 1.00 91.56 81 ALA A O 1
ATOM 604 N N . ALA A 1 82 ? 12.663 -4.872 -3.642 1.00 89.00 82 ALA A N 1
ATOM 605 C CA . ALA A 1 82 ? 11.905 -3.873 -2.888 1.00 89.00 82 ALA A CA 1
ATOM 606 C C . ALA A 1 82 ? 10.677 -4.469 -2.178 1.00 89.00 82 ALA A C 1
ATOM 608 O O . ALA A 1 82 ? 10.424 -4.124 -1.030 1.00 89.00 82 ALA A O 1
ATOM 609 N N . MET A 1 83 ? 9.988 -5.434 -2.798 1.00 91.50 83 MET A N 1
ATOM 610 C CA . MET A 1 83 ? 8.831 -6.117 -2.196 1.00 91.50 83 MET A CA 1
ATOM 611 C C . MET A 1 83 ? 9.202 -6.969 -0.971 1.00 91.50 83 MET A C 1
ATOM 613 O O . MET A 1 83 ? 8.363 -7.214 -0.112 1.00 91.50 83 MET A O 1
ATOM 617 N N . SER A 1 84 ? 10.460 -7.408 -0.875 1.00 90.12 84 SER A N 1
ATOM 618 C CA . SER A 1 84 ? 10.986 -8.198 0.249 1.00 90.12 84 SER A CA 1
ATOM 619 C C . SER A 1 84 ? 11.802 -7.373 1.253 1.00 90.12 84 SER A C 1
ATOM 621 O O . SER A 1 84 ? 12.301 -7.907 2.244 1.00 90.12 84 SER A O 1
ATOM 623 N N . THR A 1 85 ? 11.979 -6.075 0.992 1.00 91.88 85 THR A N 1
ATOM 624 C CA . THR A 1 85 ? 12.828 -5.204 1.807 1.00 91.88 85 THR A CA 1
ATOM 625 C C . THR A 1 85 ? 12.021 -4.629 2.967 1.00 91.88 85 THR A C 1
ATOM 627 O O . THR A 1 85 ? 10.985 -4.001 2.770 1.00 91.88 85 THR A O 1
ATOM 630 N N . MET A 1 86 ? 12.503 -4.815 4.198 1.00 87.50 86 MET A N 1
ATOM 631 C CA . MET A 1 86 ? 11.825 -4.297 5.390 1.00 87.50 86 MET A CA 1
ATOM 632 C C . MET A 1 86 ? 11.609 -2.781 5.302 1.00 87.50 86 MET A C 1
ATOM 634 O O . MET A 1 86 ? 12.546 -2.025 5.049 1.00 87.50 86 MET A O 1
ATOM 638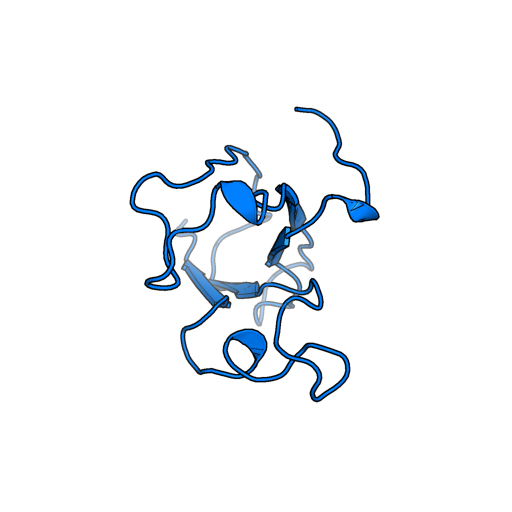 N N . GLY A 1 87 ? 10.370 -2.343 5.539 1.00 87.31 87 GLY A N 1
ATOM 639 C CA . GLY A 1 87 ? 9.971 -0.934 5.475 1.00 87.31 87 GLY A CA 1
ATOM 640 C C . GLY A 1 87 ? 9.685 -0.412 4.064 1.00 87.31 87 GLY A C 1
ATOM 641 O O . GLY A 1 87 ? 9.293 0.743 3.919 1.00 87.31 87 GLY A O 1
ATOM 642 N N . TYR A 1 88 ? 9.847 -1.240 3.031 1.00 91.44 88 TYR A N 1
ATOM 643 C CA . TYR A 1 88 ? 9.404 -0.924 1.679 1.00 91.44 88 TYR A CA 1
ATOM 644 C C . TYR A 1 88 ? 8.020 -1.526 1.469 1.00 91.44 88 TYR A C 1
ATOM 646 O O . TYR A 1 88 ? 7.744 -2.646 1.900 1.00 91.44 88 TYR A O 1
ATOM 654 N N . MET A 1 89 ? 7.150 -0.765 0.797 1.00 92.81 89 MET A N 1
ATOM 655 C CA . MET A 1 89 ? 5.870 -1.261 0.270 1.00 92.81 89 MET A CA 1
ATOM 656 C C . MET A 1 89 ? 4.972 -1.897 1.340 1.00 92.81 89 MET A C 1
ATOM 658 O O . MET A 1 89 ? 4.165 -2.775 1.055 1.00 92.81 89 MET A O 1
ATOM 662 N N . SER A 1 90 ? 5.140 -1.455 2.579 1.00 92.44 90 SER A N 1
ATOM 663 C CA . SER A 1 90 ? 4.454 -1.946 3.760 1.00 92.44 90 SER A CA 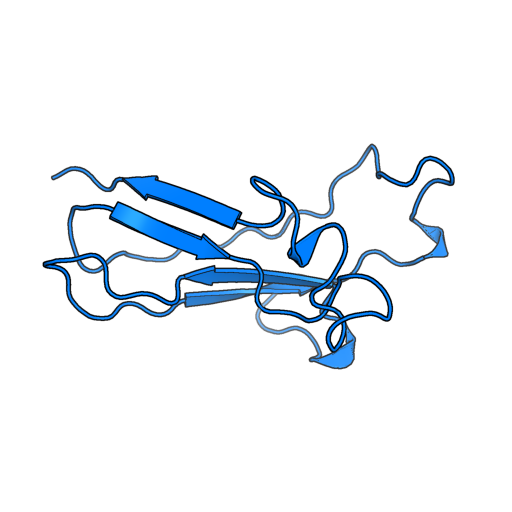1
ATOM 664 C C . SER A 1 90 ? 4.403 -0.840 4.802 1.00 92.44 90 SER A C 1
ATOM 666 O O . SER A 1 90 ? 5.223 0.084 4.807 1.00 92.44 90 SER A O 1
ATOM 668 N N . GLY A 1 91 ? 3.432 -0.926 5.695 1.00 92.19 91 GLY A N 1
ATOM 669 C CA . GLY A 1 91 ? 3.299 -0.008 6.807 1.00 92.19 91 GLY A CA 1
ATOM 670 C C . GLY A 1 91 ? 2.106 -0.358 7.674 1.00 92.19 91 GLY A C 1
ATOM 671 O O . GLY A 1 91 ? 1.433 -1.368 7.487 1.00 92.19 91 GLY A O 1
ATOM 672 N N . HIS A 1 92 ? 1.842 0.497 8.650 1.00 92.00 92 HIS A N 1
ATOM 673 C CA . HIS A 1 92 ? 0.717 0.328 9.552 1.00 92.00 92 HIS A CA 1
ATOM 674 C C . HIS A 1 92 ? 0.202 1.686 10.023 1.00 92.00 92 HIS A C 1
ATOM 676 O O . HIS A 1 92 ? 0.895 2.701 9.919 1.00 92.00 92 HIS A O 1
ATOM 682 N N . PHE A 1 93 ? -1.028 1.718 10.518 1.00 90.75 93 PHE A N 1
ATOM 683 C CA . PHE A 1 93 ? -1.612 2.892 11.151 1.00 90.75 93 PHE A CA 1
ATOM 684 C C . PHE A 1 93 ? -2.505 2.482 12.318 1.00 90.75 93 PHE A C 1
ATOM 686 O O . PHE A 1 93 ? -3.071 1.391 12.348 1.00 90.75 93 PHE A O 1
ATOM 693 N N . THR A 1 94 ? -2.645 3.381 13.290 1.00 91.12 94 THR A N 1
ATOM 694 C CA . THR A 1 94 ? -3.492 3.167 14.465 1.00 91.12 94 THR A CA 1
ATOM 695 C C . THR A 1 94 ? -4.703 4.084 14.415 1.00 91.12 94 THR A C 1
ATOM 697 O O . THR A 1 94 ? -4.558 5.306 14.338 1.00 91.12 94 THR A O 1
ATOM 700 N N . VAL A 1 95 ? -5.894 3.506 14.532 1.00 90.19 95 VAL A N 1
ATOM 701 C CA . VAL A 1 95 ? -7.147 4.242 14.728 1.00 90.19 95 VAL A CA 1
ATOM 702 C C . VAL A 1 95 ? -7.430 4.327 16.224 1.00 90.19 95 VAL A C 1
ATOM 704 O O . VAL A 1 95 ? -7.490 3.307 16.910 1.00 90.19 95 VAL A O 1
ATOM 707 N N . LYS A 1 96 ? -7.587 5.549 16.738 1.00 89.25 96 LYS A N 1
ATOM 708 C CA . LYS A 1 96 ? -7.946 5.811 18.139 1.00 89.25 96 LYS A CA 1
ATOM 709 C C . LYS A 1 96 ? -9.447 6.081 18.254 1.00 89.25 96 LYS A C 1
ATOM 711 O O . LYS A 1 96 ? -10.028 6.639 17.327 1.00 89.25 96 LYS A O 1
ATOM 716 N N . GLY A 1 97 ? -10.035 5.659 19.374 1.00 81.31 97 GLY A N 1
ATOM 717 C CA . GLY A 1 97 ? -11.416 5.977 19.758 1.00 81.31 97 GLY A CA 1
ATOM 718 C C . GLY A 1 97 ? -11.528 7.288 20.520 1.00 81.31 97 GLY A C 1
ATOM 719 O O . GLY A 1 97 ? -10.484 7.767 21.022 1.00 81.31 97 GLY A O 1
#

Foldseek 3Di:
DPDDDPVQFQWWWWFADDDVPDDGDTDIDTAGDDDPVQADPVGDHPDDRDDDDDDDDPDWFKIKTAIPDLNADPPPSSCDDQNPDPPHRIDMDTDDD

InterPro domains:
  IPR008972 Cupredoxin [G3DSA:2.60.40.420] (1-96)
  IPR008972 Cupredoxin [SSF49503] (5-73)

Organism: NCBI:txid449393

pLDDT: mean 85.34, std 9.63, range [52.59, 95.19]